Protein AF-A0AAV4JJU9-F1 (afdb_monomer_lite)

pLDDT: mean 70.47, std 13.26, range [28.83, 85.06]

Foldseek 3Di:
DVVLVVLLVVCLVCLVVPVPDPCVVVSVVVSLVVLCVVLVHDPPDDSVCSCVSVVHDDPVVSSVVSVVVVVVVVVVVVVVPPDDPDPDDDPDDDD

Radius of gyration: 16.75 Å; chains: 1; bounding box: 47×24×38 Å

Organism: NCBI:txid1093978

Structure (mmCIF, N/CA/C/O backbone):
data_AF-A0AAV4JJU9-F1
#
_entry.id   AF-A0AAV4JJU9-F1
#
loop_
_atom_site.group_PDB
_atom_site.id
_atom_site.type_symbol
_atom_site.label_atom_id
_atom_site.label_alt_id
_atom_site.label_comp_id
_atom_site.label_asym_id
_atom_site.label_entity_id
_atom_site.label_seq_id
_atom_site.pdbx_PDB_ins_code
_atom_site.Cartn_x
_atom_site.Cartn_y
_atom_site.Cartn_z
_atom_site.occupancy
_atom_site.B_iso_or_equiv
_atom_site.auth_seq_id
_atom_site.auth_comp_id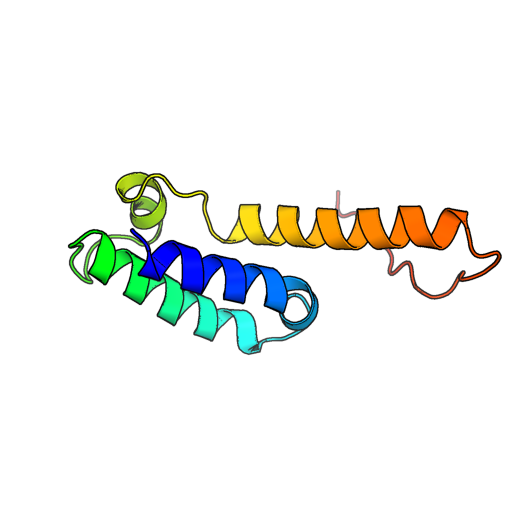
_atom_site.auth_asym_id
_atom_site.auth_atom_id
_atom_site.pdbx_PDB_model_num
ATOM 1 N N . MET A 1 1 ? -16.044 -2.280 -3.868 1.00 61.28 1 MET A N 1
ATOM 2 C CA . MET A 1 1 ? -14.696 -2.858 -4.089 1.00 61.28 1 MET A CA 1
ATOM 3 C C . MET A 1 1 ? -13.728 -1.909 -4.819 1.00 61.28 1 MET A C 1
ATOM 5 O O . MET A 1 1 ? -12.531 -2.010 -4.584 1.00 61.28 1 MET A O 1
ATOM 9 N N . SER A 1 2 ? -14.187 -0.956 -5.644 1.00 74.19 2 SER A N 1
ATOM 10 C CA . SER A 1 2 ? -13.307 -0.097 -6.469 1.00 74.19 2 SER A CA 1
ATOM 11 C C . SER A 1 2 ? -12.384 0.854 -5.687 1.00 74.19 2 SER A C 1
ATOM 13 O O . SER A 1 2 ? -11.222 1.012 -6.048 1.00 74.19 2 SER A O 1
ATOM 15 N N . THR A 1 3 ? -12.854 1.441 -4.579 1.00 79.56 3 THR A N 1
ATOM 16 C CA . THR A 1 3 ? -12.049 2.339 -3.725 1.00 79.56 3 THR A CA 1
ATOM 17 C C . THR A 1 3 ? -10.804 1.650 -3.177 1.00 79.56 3 THR A C 1
ATOM 19 O O . THR A 1 3 ? -9.714 2.215 -3.174 1.00 79.56 3 THR A O 1
ATOM 22 N N . LEU A 1 4 ? -10.960 0.400 -2.742 1.00 80.50 4 LEU A N 1
ATOM 23 C CA . LEU A 1 4 ? -9.886 -0.371 -2.139 1.00 80.50 4 LEU A CA 1
ATOM 24 C C . LEU A 1 4 ? -8.821 -0.739 -3.173 1.00 80.50 4 LEU A C 1
ATOM 26 O O . LEU A 1 4 ? -7.635 -0.568 -2.908 1.00 80.50 4 LEU A O 1
ATOM 30 N N . ALA A 1 5 ? -9.245 -1.150 -4.372 1.00 82.12 5 ALA A N 1
ATOM 31 C CA . ALA A 1 5 ? -8.343 -1.406 -5.490 1.00 82.12 5 ALA A CA 1
ATOM 32 C C . ALA A 1 5 ? -7.502 -0.165 -5.839 1.00 82.12 5 ALA A C 1
ATOM 34 O O . ALA A 1 5 ? -6.286 -0.271 -5.981 1.00 82.12 5 ALA A O 1
ATOM 35 N N . LEU A 1 6 ? -8.113 1.023 -5.899 1.00 83.75 6 LEU A N 1
ATOM 36 C CA . LEU A 1 6 ? -7.391 2.270 -6.171 1.00 83.75 6 LEU A CA 1
ATOM 37 C C . LEU A 1 6 ? -6.372 2.610 -5.074 1.00 83.75 6 LEU A C 1
ATOM 39 O O . LEU A 1 6 ? -5.213 2.882 -5.385 1.00 83.75 6 LEU A O 1
ATOM 43 N N . CYS A 1 7 ? -6.777 2.561 -3.797 1.00 81.88 7 CYS A N 1
ATOM 44 C CA . CYS A 1 7 ? -5.872 2.810 -2.670 1.00 81.88 7 CYS A CA 1
ATOM 45 C C . CYS A 1 7 ? -4.667 1.868 -2.698 1.00 81.88 7 CYS A C 1
ATOM 47 O O . CYS A 1 7 ? -3.551 2.267 -2.372 1.00 81.88 7 CYS A O 1
ATOM 49 N N . TYR A 1 8 ? -4.899 0.624 -3.102 1.00 78.81 8 TYR A N 1
ATOM 50 C CA . TYR A 1 8 ? -3.866 -0.385 -3.177 1.00 78.81 8 TYR A CA 1
ATOM 51 C C . TYR A 1 8 ? -2.917 -0.219 -4.352 1.00 78.81 8 TYR A C 1
ATOM 53 O O . TYR A 1 8 ? -1.714 -0.285 -4.137 1.00 78.81 8 TYR A O 1
ATOM 61 N N . ASN A 1 9 ? -3.425 0.060 -5.551 1.00 81.44 9 ASN A N 1
ATOM 62 C CA . ASN A 1 9 ? -2.574 0.360 -6.702 1.00 81.44 9 ASN A CA 1
ATOM 63 C C . ASN A 1 9 ? -1.690 1.587 -6.427 1.00 81.44 9 ASN A C 1
ATOM 65 O O . ASN A 1 9 ? -0.493 1.575 -6.707 1.00 81.44 9 ASN A O 1
ATOM 69 N N . ALA A 1 10 ? -2.258 2.627 -5.807 1.00 82.81 10 ALA A N 1
ATOM 70 C CA . ALA A 1 10 ? -1.502 3.804 -5.393 1.00 82.81 10 ALA A CA 1
ATOM 71 C C . ALA A 1 10 ? -0.440 3.464 -4.333 1.00 82.81 10 ALA A C 1
ATOM 73 O O . ALA A 1 10 ? 0.691 3.940 -4.408 1.00 82.81 10 ALA A O 1
ATOM 74 N N . ALA A 1 11 ? -0.777 2.615 -3.358 1.00 79.38 11 ALA A N 1
ATOM 75 C CA . ALA A 1 11 ? 0.173 2.182 -2.339 1.00 79.38 11 ALA A CA 1
ATOM 76 C C . ALA A 1 11 ? 1.309 1.319 -2.915 1.00 79.38 11 ALA A C 1
ATOM 78 O O . ALA A 1 11 ? 2.460 1.481 -2.514 1.00 79.38 11 ALA A O 1
ATOM 79 N N . GLU A 1 12 ? 1.009 0.435 -3.868 1.00 77.62 12 GLU A N 1
ATOM 80 C CA . GLU A 1 12 ? 1.998 -0.401 -4.556 1.00 77.62 12 GLU A CA 1
ATOM 81 C C . GLU A 1 12 ? 2.960 0.440 -5.394 1.00 77.62 12 GLU A C 1
ATOM 83 O O . GLU A 1 12 ? 4.174 0.270 -5.282 1.00 77.62 12 GLU A O 1
ATOM 88 N N . TYR A 1 13 ? 2.448 1.427 -6.133 1.00 79.75 13 TYR A N 1
ATOM 89 C CA . TYR A 1 13 ? 3.283 2.368 -6.881 1.00 79.75 13 TYR A CA 1
ATOM 90 C C . TYR A 1 13 ? 4.257 3.140 -5.975 1.00 79.75 13 TYR A C 1
ATOM 92 O O . TYR A 1 13 ? 5.417 3.351 -6.325 1.00 79.75 13 TYR A O 1
ATOM 100 N N . CYS A 1 14 ? 3.814 3.514 -4.775 1.00 74.50 14 CYS A N 1
ATOM 101 C CA . CYS A 1 14 ? 4.629 4.246 -3.810 1.00 74.50 14 CYS A CA 1
ATOM 102 C C . CYS A 1 14 ? 5.493 3.344 -2.906 1.00 74.50 14 CYS A C 1
ATOM 104 O O . CYS A 1 14 ? 6.273 3.837 -2.090 1.00 74.50 14 CYS A O 1
ATOM 106 N N . THR A 1 15 ? 5.400 2.019 -3.031 1.00 73.00 15 THR A N 1
ATOM 107 C CA . THR A 1 15 ? 6.155 1.083 -2.185 1.00 73.00 15 THR A CA 1
ATOM 108 C C . THR A 1 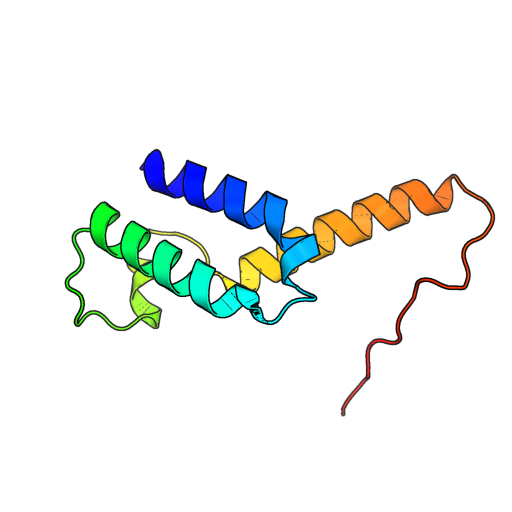15 ? 7.682 1.265 -2.250 1.00 73.00 15 THR A C 1
ATOM 110 O O . THR A 1 15 ? 8.279 1.305 -1.175 1.00 73.00 15 THR A O 1
ATOM 113 N N . PRO A 1 16 ? 8.351 1.449 -3.412 1.00 66.62 16 PRO A N 1
ATOM 114 C CA . PRO A 1 16 ? 9.815 1.589 -3.456 1.00 66.62 16 PRO A CA 1
ATOM 115 C C . PRO A 1 16 ? 10.345 2.884 -2.818 1.00 66.62 16 PRO A C 1
ATOM 117 O O . PRO A 1 16 ? 11.467 2.906 -2.313 1.00 66.62 16 PRO A O 1
ATOM 120 N N . VAL A 1 17 ? 9.554 3.962 -2.810 1.00 68.75 17 VAL A N 1
ATOM 121 C CA . VAL A 1 17 ? 9.926 5.220 -2.136 1.00 68.75 17 VAL A CA 1
ATOM 122 C C . VAL A 1 17 ? 9.684 5.135 -0.626 1.00 68.75 17 VAL A C 1
ATOM 124 O O . VAL A 1 17 ? 10.413 5.733 0.166 1.00 68.75 17 VAL A O 1
ATOM 127 N N . TRP A 1 18 ? 8.694 4.351 -0.201 1.00 69.88 18 TRP A N 1
ATOM 128 C CA . TRP A 1 18 ? 8.315 4.239 1.204 1.00 69.88 18 TRP A CA 1
ATOM 129 C C . TRP A 1 18 ? 9.039 3.136 1.968 1.00 69.88 18 TRP A C 1
ATOM 131 O O . TRP A 1 18 ? 9.268 3.310 3.159 1.00 69.88 18 TRP A O 1
ATOM 141 N N . THR A 1 19 ? 9.483 2.052 1.329 1.00 63.12 19 THR A N 1
ATOM 142 C CA . THR A 1 19 ? 10.307 1.021 1.995 1.00 63.12 19 THR A CA 1
ATOM 143 C C . THR A 1 19 ? 11.599 1.579 2.590 1.00 63.12 19 THR A C 1
ATOM 145 O O . THR A 1 19 ? 12.184 0.956 3.471 1.00 63.12 19 THR A O 1
ATOM 148 N N . ARG A 1 20 ? 12.033 2.773 2.168 1.00 64.31 20 ARG A N 1
ATOM 149 C CA . ARG A 1 20 ? 13.202 3.473 2.719 1.00 64.31 20 ARG A CA 1
ATOM 150 C C . ARG A 1 20 ? 12.861 4.644 3.646 1.00 64.31 20 ARG A C 1
ATOM 152 O O . ARG A 1 20 ? 13.775 5.337 4.079 1.00 64.31 20 ARG A O 1
ATOM 159 N N . SER A 1 21 ? 11.582 4.872 3.955 1.00 63.69 21 SER A N 1
ATOM 160 C CA . SER A 1 21 ? 11.116 6.034 4.720 1.00 63.69 21 SER A CA 1
ATOM 161 C C . SER A 1 21 ? 10.228 5.653 5.913 1.00 63.69 21 SER A C 1
ATOM 163 O O . SER A 1 21 ? 9.427 4.720 5.868 1.00 63.69 21 SER A O 1
ATOM 165 N N . LEU A 1 22 ? 10.332 6.434 6.992 1.00 62.94 22 LEU A N 1
ATOM 166 C CA . LEU A 1 22 ? 9.561 6.286 8.236 1.00 62.94 22 LEU A CA 1
ATOM 167 C C . LEU A 1 22 ? 8.048 6.533 8.051 1.00 62.94 22 LEU A C 1
ATOM 169 O O . LEU A 1 22 ? 7.247 6.182 8.921 1.00 62.94 22 LEU A O 1
ATOM 173 N N . SER A 1 23 ? 7.637 7.114 6.919 1.00 65.06 23 SER A N 1
ATOM 174 C CA . SER A 1 23 ? 6.251 7.521 6.642 1.00 65.06 23 SER A CA 1
ATOM 175 C C . SER A 1 23 ? 5.281 6.367 6.327 1.00 65.06 23 SER A C 1
ATOM 177 O O . SER A 1 23 ? 4.075 6.600 6.231 1.00 65.06 23 SER A O 1
ATOM 179 N N . THR A 1 24 ? 5.754 5.120 6.215 1.00 69.12 24 THR A N 1
ATOM 180 C CA . THR A 1 24 ? 4.926 3.927 5.912 1.00 69.12 24 THR A CA 1
ATOM 181 C C . THR A 1 24 ? 3.797 3.691 6.914 1.00 69.12 24 THR A C 1
ATOM 183 O O . THR A 1 24 ? 2.711 3.247 6.535 1.00 69.12 24 THR A O 1
ATOM 186 N N . LYS A 1 25 ? 4.017 4.052 8.185 1.00 73.06 25 LYS A N 1
ATOM 187 C CA . LYS A 1 25 ? 3.046 3.849 9.270 1.00 73.06 25 LYS A CA 1
ATOM 188 C C . LYS A 1 25 ? 1.737 4.606 9.040 1.00 73.06 25 LYS A C 1
ATOM 190 O O . LYS A 1 25 ? 0.671 4.061 9.311 1.00 73.06 25 LYS A O 1
ATOM 195 N N . LEU A 1 26 ? 1.795 5.839 8.532 1.00 78.00 26 LEU A N 1
ATOM 196 C CA . LEU A 1 26 ? 0.604 6.678 8.335 1.00 78.00 26 LEU A CA 1
ATOM 197 C C . LEU A 1 26 ? -0.262 6.185 7.173 1.00 78.00 26 LEU A C 1
ATOM 199 O O . LEU A 1 26 ? -1.490 6.184 7.268 1.00 78.00 26 LEU A O 1
ATOM 203 N N . VAL A 1 27 ? 0.370 5.692 6.108 1.00 78.88 27 VAL A N 1
ATOM 204 C CA . VAL A 1 27 ? -0.334 5.098 4.966 1.00 78.88 27 VAL A CA 1
ATOM 205 C C . VAL A 1 27 ? -1.100 3.849 5.399 1.00 78.88 27 VAL A C 1
ATOM 207 O O . VAL A 1 27 ? -2.273 3.697 5.063 1.00 78.88 27 VAL A O 1
ATOM 210 N N . ASP A 1 28 ? -0.486 2.994 6.222 1.00 78.44 28 ASP A N 1
ATOM 211 C CA . ASP A 1 28 ? -1.152 1.798 6.750 1.00 78.44 28 ASP A CA 1
ATOM 212 C C . ASP A 1 28 ? -2.361 2.128 7.625 1.00 78.44 28 ASP A C 1
ATOM 214 O O . ASP A 1 28 ? -3.321 1.362 7.687 1.00 78.44 28 ASP A O 1
ATOM 218 N N . VAL A 1 29 ? -2.344 3.255 8.341 1.00 82.31 29 VAL A N 1
ATOM 219 C CA . VAL A 1 29 ? -3.507 3.709 9.121 1.00 82.31 29 VAL A CA 1
ATOM 220 C C . VAL A 1 29 ? -4.673 4.032 8.188 1.00 82.31 29 VAL A C 1
ATOM 222 O O . VAL A 1 29 ? -5.778 3.536 8.408 1.00 82.31 29 VAL A O 1
ATOM 225 N N . LYS A 1 30 ? -4.420 4.796 7.121 1.00 83.94 30 LYS A N 1
ATOM 226 C CA . LYS A 1 30 ? -5.446 5.170 6.138 1.00 83.94 30 LYS A CA 1
ATOM 227 C C . LYS A 1 30 ? -5.960 3.983 5.334 1.00 83.94 30 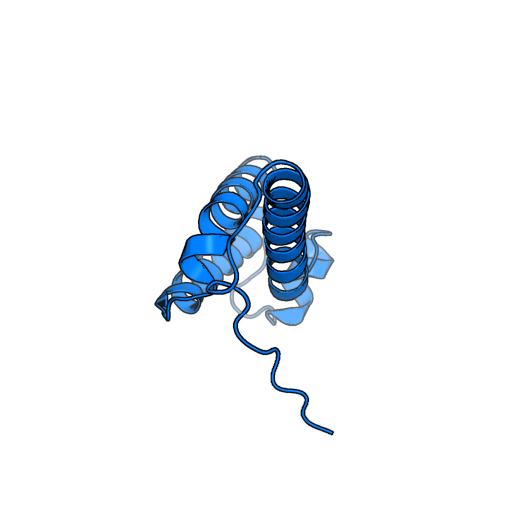LYS A C 1
ATOM 229 O O . LYS A 1 30 ? -7.156 3.892 5.076 1.00 83.94 30 LYS A O 1
ATOM 234 N N . LEU A 1 31 ? -5.086 3.038 5.012 1.00 81.81 31 LEU A N 1
ATOM 235 C CA . LEU A 1 31 ? -5.472 1.813 4.325 1.00 81.81 31 LEU A CA 1
ATOM 236 C C . LEU A 1 31 ? -6.332 0.898 5.211 1.00 81.81 31 LEU A C 1
ATOM 238 O O . LEU A 1 31 ? -7.323 0.338 4.757 1.00 81.81 31 LEU A O 1
ATOM 242 N N . ARG A 1 32 ? -6.011 0.788 6.505 1.00 83.31 32 ARG A N 1
ATOM 243 C CA . ARG A 1 32 ? -6.859 0.062 7.466 1.00 83.31 32 ARG A CA 1
ATOM 244 C C . ARG A 1 32 ? -8.224 0.723 7.635 1.00 83.31 32 ARG A C 1
ATOM 246 O O . ARG A 1 32 ? -9.218 0.028 7.812 1.00 83.31 32 ARG A O 1
ATOM 253 N N . GLU A 1 33 ? -8.282 2.049 7.588 1.00 84.19 33 GLU A N 1
ATOM 254 C CA . GLU A 1 33 ? -9.534 2.805 7.628 1.00 84.19 33 GLU A CA 1
ATOM 255 C C . GLU A 1 33 ? -10.385 2.558 6.373 1.00 84.19 33 GLU A C 1
ATOM 257 O O . GLU A 1 33 ? -11.565 2.243 6.502 1.00 84.19 33 GLU A O 1
ATOM 262 N N . SER A 1 34 ? -9.795 2.572 5.174 1.00 84.31 34 SER A N 1
ATOM 263 C CA . SER A 1 34 ? -10.530 2.277 3.935 1.00 84.31 34 SER A CA 1
ATOM 264 C C . SER A 1 34 ? -11.016 0.825 3.857 1.00 84.31 34 SER A C 1
ATOM 266 O O . SER A 1 34 ? -12.130 0.572 3.388 1.00 84.31 34 SER A O 1
ATOM 268 N N . MET A 1 35 ? -10.227 -0.122 4.373 1.00 83.69 35 MET A N 1
ATOM 269 C CA . MET A 1 35 ? -10.625 -1.518 4.570 1.00 83.69 35 MET A CA 1
ATOM 270 C C . MET A 1 35 ? -11.846 -1.630 5.492 1.00 83.69 35 MET A C 1
ATOM 272 O O . MET A 1 35 ? -12.811 -2.307 5.142 1.00 83.69 35 MET A O 1
ATOM 276 N N . ARG A 1 36 ? -11.856 -0.914 6.625 1.00 84.38 36 ARG A N 1
ATOM 277 C CA . ARG A 1 36 ? -13.006 -0.885 7.546 1.00 84.38 36 ARG A CA 1
ATOM 278 C C . ARG A 1 36 ? -14.255 -0.316 6.885 1.00 84.38 36 ARG A C 1
ATOM 280 O O . ARG A 1 36 ? -15.307 -0.937 6.978 1.00 84.38 36 ARG A O 1
ATOM 287 N N . THR A 1 37 ? -14.131 0.808 6.182 1.00 85.06 37 THR A N 1
ATOM 288 C CA . THR A 1 37 ? -15.257 1.441 5.481 1.00 85.06 37 THR A CA 1
ATOM 289 C C . THR A 1 37 ? -15.826 0.534 4.393 1.00 85.06 37 THR A C 1
ATOM 291 O O . THR A 1 37 ? -17.038 0.409 4.268 1.00 85.06 37 THR A O 1
ATOM 294 N N . THR A 1 38 ? -14.965 -0.136 3.622 1.00 82.81 38 THR A N 1
ATOM 295 C CA . THR A 1 38 ? -15.405 -1.014 2.525 1.00 82.81 38 THR A CA 1
ATOM 296 C C . THR A 1 38 ? -15.996 -2.328 3.042 1.00 82.81 38 THR A C 1
ATOM 298 O O . THR A 1 38 ? -16.955 -2.827 2.464 1.00 82.81 38 THR A O 1
ATOM 301 N N . GLY A 1 39 ? -15.435 -2.887 4.118 1.00 77.44 39 GLY A N 1
ATOM 302 C CA . GLY A 1 39 ? -15.886 -4.139 4.733 1.00 77.44 39 GLY A CA 1
ATOM 303 C C . GLY A 1 39 ? -16.955 -3.976 5.817 1.00 77.44 39 GLY A C 1
ATOM 304 O O . GLY A 1 39 ? -17.274 -4.954 6.484 1.00 77.44 39 GLY A O 1
ATOM 305 N N . GLY A 1 40 ? -17.460 -2.761 6.064 1.00 81.00 40 GLY A N 1
ATOM 306 C CA . GLY A 1 40 ? -18.451 -2.493 7.116 1.00 81.00 40 GLY A CA 1
ATOM 307 C C . GLY A 1 40 ? -17.977 -2.814 8.543 1.00 81.00 40 GLY A C 1
ATOM 308 O O . GLY A 1 40 ? -18.794 -3.054 9.427 1.00 81.00 40 GLY A O 1
ATOM 309 N N . CYS A 1 41 ? -16.665 -2.860 8.787 1.00 80.50 41 CYS A N 1
ATOM 310 C CA . CYS A 1 41 ? -16.101 -3.299 10.064 1.00 80.50 41 CYS A CA 1
ATOM 311 C C . CYS A 1 41 ? -15.984 -2.142 11.067 1.00 80.50 41 CYS A C 1
ATOM 313 O O . CYS A 1 41 ? -15.442 -1.079 10.756 1.00 80.50 41 CYS A O 1
ATOM 315 N N . LEU A 1 42 ? -16.400 -2.375 12.315 1.00 75.81 42 LEU A N 1
ATOM 316 C CA . LEU A 1 42 ? -16.244 -1.418 13.416 1.00 75.81 42 LEU A CA 1
ATOM 317 C C . LEU A 1 42 ? -14.767 -1.186 13.757 1.00 75.81 42 LEU A C 1
ATOM 319 O O . LEU A 1 42 ? -13.915 -2.041 13.531 1.00 75.81 42 LEU A O 1
ATOM 323 N N . LYS A 1 43 ? -14.439 -0.039 14.366 1.00 71.94 43 LYS A N 1
ATOM 324 C CA . LYS A 1 43 ? -13.054 0.316 14.746 1.00 71.94 43 LYS A CA 1
ATOM 325 C C . LYS A 1 43 ? -12.437 -0.646 15.776 1.00 71.94 43 LYS A C 1
ATOM 327 O O . LYS A 1 43 ? -11.218 -0.779 15.821 1.00 71.94 43 LYS A O 1
ATOM 332 N N . SER A 1 44 ? -13.279 -1.363 16.524 1.00 75.06 44 SER A N 1
ATOM 333 C CA . SER A 1 44 ? -12.893 -2.392 17.498 1.00 75.06 44 SER A CA 1
ATOM 334 C C . SER A 1 44 ? -12.355 -3.682 16.858 1.00 75.06 44 SER A C 1
ATOM 336 O O . SER A 1 44 ? -11.631 -4.421 17.519 1.00 75.06 44 SER A O 1
ATOM 338 N N . THR A 1 45 ? -12.622 -3.944 15.570 1.00 76.06 45 THR A N 1
ATOM 339 C CA . THR A 1 45 ? -12.140 -5.171 14.915 1.00 76.06 45 THR A CA 1
ATOM 340 C C . THR A 1 45 ? -10.603 -5.215 14.905 1.00 76.06 45 THR A C 1
ATOM 342 O O . THR A 1 45 ? -9.979 -4.231 14.473 1.00 76.06 45 THR A O 1
ATOM 345 N N . PRO A 1 46 ? -9.976 -6.321 15.346 1.00 77.50 46 PRO A N 1
ATOM 346 C CA . PRO A 1 46 ? -8.526 -6.463 15.352 1.00 77.50 46 PRO A CA 1
ATOM 347 C C . PRO A 1 46 ? -7.952 -6.394 13.932 1.00 77.50 46 PRO A C 1
ATOM 349 O O . PRO A 1 46 ? -8.508 -6.935 12.978 1.00 77.50 46 PRO A O 1
ATOM 352 N N . ILE A 1 47 ? -6.803 -5.726 13.794 1.00 76.25 47 ILE A N 1
ATOM 353 C CA . ILE A 1 47 ? -6.142 -5.447 12.502 1.00 76.25 47 ILE A CA 1
ATOM 354 C C . ILE A 1 47 ? -5.834 -6.728 11.718 1.00 76.25 47 ILE A C 1
ATOM 356 O O . ILE A 1 47 ? -5.862 -6.722 10.494 1.00 76.25 47 ILE A O 1
ATOM 360 N N . GLN A 1 48 ? -5.572 -7.820 12.430 1.00 77.19 48 GLN A N 1
ATOM 361 C CA . GLN A 1 48 ? -5.248 -9.129 11.870 1.00 77.19 48 GLN A CA 1
ATOM 362 C C . GLN A 1 48 ? -6.416 -9.736 11.068 1.00 77.19 48 GLN A C 1
ATOM 364 O O . GLN A 1 48 ? -6.183 -10.515 10.155 1.00 77.19 48 GLN A O 1
ATOM 369 N N . TRP A 1 49 ? -7.665 -9.368 11.380 1.00 77.38 49 TRP A N 1
ATOM 370 C CA . TRP A 1 49 ? -8.864 -9.981 10.789 1.00 77.38 49 TRP A CA 1
ATOM 371 C C . TRP A 1 49 ? -9.388 -9.204 9.575 1.00 77.38 49 TRP A C 1
ATOM 373 O O . TRP A 1 49 ? -10.116 -9.746 8.748 1.00 77.38 49 TRP A O 1
ATOM 383 N N . LEU A 1 50 ? -8.990 -7.937 9.439 1.00 79.69 50 LEU A N 1
ATOM 384 C CA . LEU A 1 50 ? -9.376 -7.062 8.328 1.00 79.69 50 LEU A CA 1
ATOM 385 C C . LEU A 1 50 ? -9.008 -7.613 6.939 1.00 79.69 50 LEU A C 1
ATOM 387 O O . LEU A 1 50 ? -9.877 -7.610 6.071 1.00 79.69 50 LEU A O 1
ATOM 391 N N . PRO A 1 51 ? -7.777 -8.103 6.697 1.00 74.56 51 PRO A N 1
ATOM 392 C CA . PRO A 1 51 ? -7.405 -8.681 5.406 1.00 74.56 51 PRO A CA 1
ATOM 393 C C . PRO A 1 51 ? -8.256 -9.912 5.062 1.00 74.56 51 PRO A C 1
ATOM 395 O O . PRO A 1 51 ? -8.717 -10.042 3.931 1.00 74.56 51 PRO A O 1
ATOM 398 N N . THR A 1 52 ? -8.542 -10.757 6.057 1.00 75.81 52 T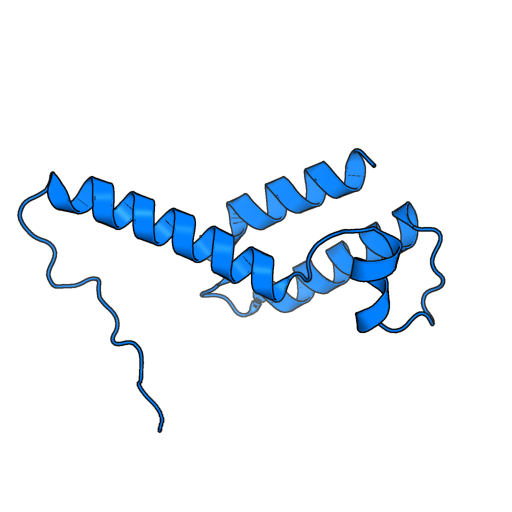HR A N 1
ATOM 399 C CA . THR A 1 52 ? -9.343 -11.980 5.905 1.00 75.81 52 THR A CA 1
ATOM 400 C C . THR A 1 52 ? -10.787 -11.680 5.515 1.00 75.81 52 THR A C 1
ATOM 402 O O . THR A 1 52 ? -11.305 -12.286 4.584 1.00 75.81 52 THR A O 1
ATOM 405 N N . ILE A 1 53 ? -11.428 -10.708 6.174 1.00 77.62 53 ILE A N 1
ATOM 406 C CA . ILE A 1 53 ? -12.832 -10.343 5.908 1.00 77.62 53 ILE A CA 1
ATOM 407 C C . ILE A 1 53 ? -13.009 -9.790 4.488 1.00 77.62 53 ILE A C 1
ATOM 409 O O . ILE A 1 53 ? -14.037 -10.003 3.854 1.00 77.62 53 ILE A O 1
ATOM 413 N N . ILE A 1 54 ? -12.000 -9.084 3.979 1.00 77.56 54 ILE A N 1
ATOM 414 C CA . ILE A 1 54 ? -12.060 -8.410 2.677 1.00 77.56 54 ILE A CA 1
ATOM 415 C C . ILE A 1 54 ? -11.364 -9.255 1.595 1.00 77.56 54 ILE A C 1
ATOM 417 O O . ILE A 1 54 ? -11.218 -8.809 0.461 1.00 77.56 54 ILE A O 1
ATOM 421 N N . SER A 1 55 ? -10.955 -10.487 1.933 1.00 78.94 55 SER A N 1
ATOM 422 C CA . SER A 1 55 ? -10.266 -11.434 1.051 1.00 78.94 55 SER A CA 1
ATOM 423 C C . SER A 1 55 ? -9.048 -10.828 0.333 1.00 78.94 55 SER A C 1
ATOM 425 O O . SER A 1 55 ? -8.826 -11.061 -0.856 1.00 78.94 55 SER A O 1
ATOM 427 N N . ILE A 1 56 ? -8.258 -10.015 1.037 1.00 76.81 56 ILE A N 1
ATOM 428 C CA . ILE A 1 56 ? -7.084 -9.324 0.488 1.00 76.81 56 ILE A CA 1
ATOM 429 C C . ILE A 1 56 ? -5.848 -9.680 1.306 1.00 76.81 56 ILE A C 1
ATOM 431 O O . ILE A 1 56 ? -5.908 -9.762 2.529 1.00 76.81 56 ILE A O 1
ATOM 435 N N . ALA A 1 57 ? -4.711 -9.866 0.632 1.00 72.69 57 ALA A N 1
ATOM 436 C CA . ALA A 1 57 ? -3.460 -10.218 1.290 1.00 72.69 57 ALA A CA 1
ATOM 437 C C . ALA A 1 57 ? -2.991 -9.123 2.279 1.00 72.69 57 ALA A C 1
ATOM 439 O O . ALA A 1 57 ? -3.151 -7.925 2.001 1.00 72.69 57 ALA A O 1
ATOM 440 N N . PRO A 1 58 ? -2.381 -9.509 3.417 1.00 71.69 58 PRO A N 1
ATOM 441 C CA . PRO A 1 58 ? -1.799 -8.582 4.383 1.00 71.69 58 PRO A CA 1
ATOM 442 C C . PRO A 1 58 ? -0.820 -7.594 3.739 1.00 71.69 58 PRO A C 1
ATOM 444 O O . PRO A 1 58 ? -0.076 -7.935 2.820 1.00 71.69 58 PRO A O 1
ATOM 447 N N . SER A 1 59 ? -0.776 -6.365 4.256 1.00 69.00 59 SER A N 1
ATOM 448 C CA . SER A 1 59 ? 0.037 -5.290 3.675 1.00 69.00 59 SER A CA 1
ATOM 449 C C . SER A 1 59 ? 1.544 -5.571 3.671 1.00 69.00 59 SER A C 1
ATOM 451 O O . SER A 1 59 ? 2.233 -5.045 2.802 1.00 69.00 59 SER A O 1
ATOM 453 N N . HIS A 1 60 ? 2.060 -6.394 4.594 1.00 69.88 60 HIS A N 1
ATOM 454 C CA . HIS A 1 60 ? 3.485 -6.750 4.637 1.00 69.88 60 HIS A CA 1
ATOM 455 C C . HIS A 1 60 ? 3.900 -7.596 3.421 1.00 69.88 60 HIS A C 1
ATOM 457 O O . HIS A 1 60 ? 4.774 -7.173 2.671 1.00 69.88 60 HIS A O 1
ATOM 463 N N . ILE A 1 61 ? 3.175 -8.686 3.143 1.00 73.38 61 ILE A N 1
ATOM 464 C CA . ILE A 1 61 ? 3.433 -9.590 2.006 1.00 73.38 61 ILE A CA 1
ATOM 465 C C . ILE A 1 61 ? 3.385 -8.823 0.685 1.00 73.38 61 ILE A C 1
ATOM 467 O O . ILE A 1 61 ? 4.213 -8.997 -0.202 1.00 73.38 61 ILE A O 1
ATOM 471 N N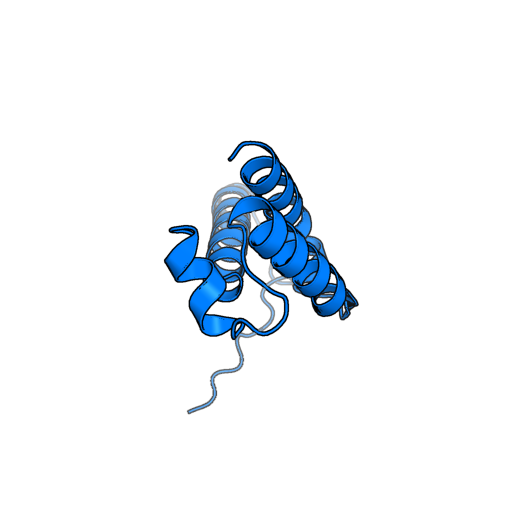 . ARG A 1 62 ? 2.418 -7.914 0.555 1.00 71.69 62 ARG A N 1
ATOM 472 C CA . ARG A 1 62 ? 2.244 -7.125 -0.669 1.00 71.69 62 ARG A CA 1
ATOM 473 C C . ARG A 1 62 ? 3.374 -6.136 -0.917 1.00 71.69 62 ARG A C 1
ATOM 475 O O . ARG A 1 62 ? 3.704 -5.860 -2.066 1.00 71.69 62 ARG A O 1
ATOM 482 N N . ARG A 1 63 ? 3.963 -5.593 0.150 1.00 69.56 63 ARG A N 1
ATOM 483 C CA . ARG A 1 63 ? 5.122 -4.703 0.036 1.00 69.56 63 ARG A CA 1
ATOM 484 C C . ARG A 1 63 ? 6.367 -5.465 -0.383 1.00 69.56 63 ARG A C 1
ATOM 486 O O . ARG A 1 63 ? 7.134 -4.945 -1.188 1.00 69.56 63 ARG A O 1
ATOM 493 N N . GLU A 1 64 ? 6.551 -6.674 0.134 1.00 73.75 64 GLU A N 1
ATOM 494 C CA . GLU A 1 64 ? 7.641 -7.564 -0.268 1.00 73.75 64 GLU A CA 1
ATOM 495 C C . GLU A 1 64 ? 7.509 -7.940 -1.745 1.00 73.75 64 GLU A C 1
ATOM 497 O O . GLU A 1 64 ? 8.441 -7.708 -2.510 1.00 73.75 64 GLU A O 1
ATOM 502 N N . ASP A 1 65 ? 6.323 -8.366 -2.188 1.00 76.25 65 ASP A N 1
ATOM 503 C CA . ASP A 1 65 ? 6.058 -8.703 -3.593 1.00 76.25 65 ASP A CA 1
ATOM 504 C C . ASP A 1 65 ? 6.283 -7.514 -4.548 1.00 76.25 65 ASP A C 1
ATOM 506 O O . ASP A 1 65 ? 6.949 -7.641 -5.579 1.00 76.25 65 ASP A O 1
ATOM 510 N N . ALA A 1 66 ? 5.800 -6.319 -4.193 1.00 73.69 66 ALA A N 1
ATOM 511 C CA . ALA A 1 66 ? 6.054 -5.108 -4.975 1.00 73.69 66 ALA A CA 1
ATOM 512 C C . ALA A 1 66 ? 7.550 -4.749 -5.019 1.00 73.69 66 ALA A C 1
ATOM 514 O O . ALA A 1 66 ? 8.062 -4.330 -6.058 1.00 73.69 66 ALA A O 1
ATOM 515 N N . THR A 1 67 ? 8.269 -4.948 -3.913 1.00 70.44 67 THR A N 1
ATOM 516 C CA . THR A 1 67 ? 9.717 -4.718 -3.851 1.00 70.44 67 THR A CA 1
ATOM 517 C C . THR A 1 67 ? 10.467 -5.730 -4.714 1.00 70.44 67 THR A C 1
ATOM 519 O O . THR A 1 67 ? 11.333 -5.334 -5.489 1.00 70.44 67 THR A O 1
ATOM 522 N N . HIS A 1 68 ? 10.088 -7.008 -4.667 1.00 78.06 68 HIS A N 1
ATOM 523 C CA . HIS A 1 68 ? 10.654 -8.060 -5.512 1.00 78.06 68 HIS A CA 1
ATOM 524 C C . HIS A 1 68 ? 10.414 -7.788 -6.999 1.00 78.06 68 HIS A C 1
ATOM 526 O O . HIS A 1 68 ? 11.330 -7.944 -7.798 1.00 78.06 68 HIS A O 1
ATOM 532 N N . LYS A 1 69 ? 9.227 -7.300 -7.383 1.00 78.94 69 LYS A N 1
ATOM 533 C CA . LYS A 1 69 ? 8.935 -6.883 -8.766 1.00 78.94 69 LYS A CA 1
ATOM 534 C C . LYS A 1 69 ? 9.836 -5.743 -9.237 1.00 78.94 69 LYS A C 1
ATOM 536 O O . LYS A 1 69 ? 10.296 -5.760 -10.377 1.00 78.94 69 LYS A O 1
ATOM 541 N N . VAL A 1 70 ? 10.091 -4.755 -8.377 1.00 74.56 70 VAL A N 1
ATOM 542 C CA . VAL A 1 70 ? 11.004 -3.645 -8.690 1.00 74.56 70 VAL A CA 1
ATOM 543 C C . VAL A 1 70 ? 12.443 -4.141 -8.801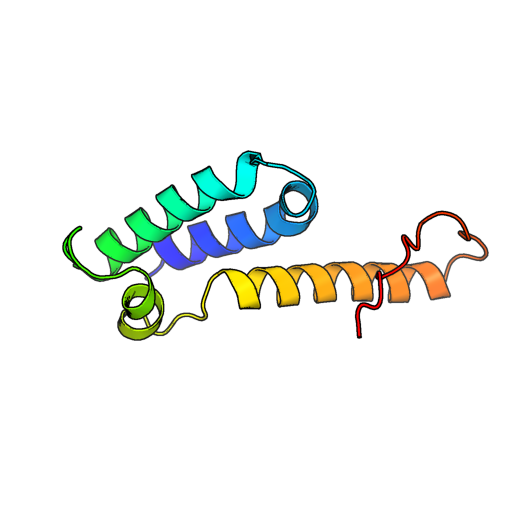 1.00 74.56 70 VAL A C 1
ATOM 545 O O . VAL A 1 70 ? 13.119 -3.779 -9.757 1.00 74.56 70 VAL A O 1
ATOM 548 N N . ILE A 1 71 ? 12.896 -4.988 -7.873 1.00 75.31 71 ILE A N 1
ATOM 549 C CA . ILE A 1 71 ? 14.240 -5.582 -7.903 1.00 75.31 71 ILE A CA 1
ATOM 550 C C . ILE A 1 71 ? 14.426 -6.403 -9.177 1.00 75.31 71 ILE A C 1
ATOM 552 O O . ILE A 1 71 ? 15.371 -6.143 -9.909 1.00 75.31 71 ILE A O 1
ATOM 556 N N . LYS A 1 72 ? 13.482 -7.287 -9.508 1.00 80.31 72 LYS A N 1
ATOM 557 C CA . LYS A 1 72 ? 13.525 -8.095 -10.729 1.00 80.31 72 LYS A CA 1
ATOM 558 C C . LYS A 1 72 ? 13.590 -7.231 -11.988 1.00 80.31 72 LYS A C 1
ATOM 560 O O . LYS A 1 72 ? 14.415 -7.467 -12.856 1.00 80.31 72 LYS A O 1
ATOM 565 N N . ARG A 1 73 ? 12.776 -6.170 -12.064 1.00 77.75 73 ARG A N 1
ATOM 566 C CA . ARG A 1 73 ? 12.844 -5.211 -13.178 1.00 77.75 73 ARG A CA 1
ATOM 567 C C . ARG A 1 73 ? 14.215 -4.530 -13.265 1.00 77.75 73 ARG A C 1
ATOM 569 O O . ARG A 1 73 ? 14.680 -4.252 -14.364 1.00 77.75 73 ARG A O 1
ATOM 576 N N . ILE A 1 74 ? 14.837 -4.215 -12.129 1.00 72.50 74 ILE A N 1
ATOM 577 C CA . ILE A 1 74 ? 16.183 -3.630 -12.089 1.00 72.50 74 ILE A CA 1
ATOM 578 C C . ILE A 1 74 ? 17.230 -4.658 -12.535 1.00 72.50 74 ILE A C 1
ATOM 580 O O . ILE A 1 74 ? 18.144 -4.278 -13.261 1.00 72.50 74 ILE A O 1
ATOM 584 N N . GLU A 1 75 ? 17.104 -5.923 -12.136 1.00 76.44 75 GLU A N 1
ATOM 585 C CA . GLU A 1 75 ? 17.978 -7.027 -12.559 1.00 76.44 75 GLU A CA 1
ATOM 586 C C . GLU A 1 75 ? 17.896 -7.238 -14.075 1.00 76.44 75 GLU A C 1
ATOM 588 O O . GLU A 1 75 ? 18.916 -7.101 -14.747 1.00 76.44 75 GLU A O 1
ATOM 593 N N . ASP A 1 76 ? 16.684 -7.387 -14.620 1.00 76.19 76 ASP A N 1
ATOM 594 C CA . ASP A 1 76 ? 16.437 -7.522 -16.064 1.00 76.19 76 ASP A CA 1
ATOM 595 C C . ASP A 1 76 ? 17.033 -6.339 -16.862 1.00 76.19 76 ASP A C 1
ATOM 597 O O . ASP A 1 76 ? 17.520 -6.494 -17.981 1.00 76.19 76 ASP A O 1
ATOM 601 N N . MET A 1 77 ? 17.008 -5.129 -16.287 1.00 67.00 77 MET A N 1
ATOM 602 C CA . MET A 1 77 ? 17.571 -3.926 -16.909 1.00 67.00 77 MET A CA 1
ATOM 603 C C . MET A 1 77 ? 19.094 -3.816 -16.729 1.00 67.00 77 MET A C 1
ATOM 605 O O . MET A 1 77 ? 19.766 -3.193 -17.548 1.00 67.00 77 MET A O 1
ATOM 609 N N . THR A 1 78 ? 19.650 -4.424 -15.679 1.00 63.94 78 THR A N 1
ATOM 610 C CA . THR A 1 78 ? 21.093 -4.453 -15.399 1.00 63.94 78 THR A CA 1
ATOM 611 C C . THR A 1 78 ? 21.808 -5.482 -16.270 1.00 63.94 78 THR A C 1
ATOM 613 O O . THR A 1 78 ? 22.929 -5.216 -16.690 1.00 63.94 78 THR A O 1
ATOM 616 N N . ASP A 1 79 ? 21.164 -6.594 -16.633 1.00 62.62 79 ASP A N 1
ATOM 617 C CA . ASP A 1 79 ? 21.727 -7.578 -17.574 1.00 62.62 79 ASP A CA 1
ATOM 618 C C . ASP A 1 79 ? 22.019 -6.974 -18.965 1.00 62.62 79 ASP A C 1
ATOM 620 O O . ASP A 1 79 ? 22.876 -7.462 -19.701 1.00 62.62 79 ASP A O 1
ATOM 624 N N . ASN A 1 80 ? 21.360 -5.861 -19.313 1.00 60.72 80 ASN A N 1
ATOM 625 C CA . ASN A 1 80 ? 21.613 -5.089 -20.533 1.00 60.72 80 ASN A CA 1
ATOM 626 C C . ASN A 1 80 ? 22.696 -3.996 -20.381 1.00 60.72 80 ASN A C 1
ATOM 628 O O . ASN A 1 80 ? 23.192 -3.492 -21.389 1.00 60.72 80 ASN A O 1
ATOM 632 N N . ILE A 1 81 ? 23.084 -3.619 -19.157 1.00 53.66 81 ILE A N 1
ATOM 633 C CA . ILE A 1 81 ? 23.982 -2.483 -18.901 1.00 53.66 81 ILE A CA 1
ATOM 634 C C . ILE A 1 81 ? 25.272 -2.981 -18.233 1.00 53.66 81 ILE A C 1
ATOM 636 O O . ILE A 1 81 ? 25.254 -3.392 -17.069 1.00 53.66 81 ILE A O 1
ATOM 640 N N . PRO A 1 82 ? 26.439 -2.898 -18.901 1.00 55.38 82 PRO A N 1
ATOM 641 C CA . PRO A 1 82 ? 27.691 -3.252 -18.263 1.00 55.38 82 PRO A CA 1
ATOM 642 C C . PRO A 1 82 ? 28.029 -2.177 -17.223 1.00 55.38 82 PRO A C 1
ATOM 644 O O . PRO A 1 82 ? 28.344 -1.042 -17.569 1.00 55.38 82 PRO A O 1
ATOM 647 N N . SER A 1 83 ? 28.023 -2.579 -15.949 1.00 56.91 83 SER A N 1
ATOM 648 C CA . SER A 1 83 ? 28.531 -1.854 -14.773 1.00 56.91 83 SER A CA 1
ATOM 649 C C . SER A 1 83 ? 27.492 -1.093 -13.937 1.00 56.91 83 SER A C 1
ATOM 651 O O . SER A 1 83 ? 27.182 0.066 -14.189 1.00 56.91 83 SER A O 1
ATOM 653 N N . ASN A 1 84 ? 27.091 -1.692 -12.808 1.00 53.00 84 ASN A N 1
ATOM 654 C CA . ASN A 1 84 ? 26.976 -0.931 -11.563 1.00 53.00 84 ASN A CA 1
ATOM 655 C C . ASN A 1 84 ? 27.232 -1.815 -10.327 1.00 53.00 84 ASN A C 1
ATOM 657 O O . ASN A 1 84 ? 26.364 -2.548 -9.856 1.00 53.00 84 ASN A O 1
ATOM 661 N N . LYS A 1 85 ? 28.452 -1.734 -9.783 1.00 49.91 85 LYS A N 1
ATOM 662 C CA . LYS A 1 85 ? 28.896 -2.461 -8.579 1.00 49.91 85 LYS A CA 1
ATOM 663 C C . LYS A 1 85 ? 28.515 -1.750 -7.266 1.00 49.91 85 LYS A C 1
ATOM 665 O O . LYS A 1 85 ? 28.881 -2.232 -6.201 1.00 49.91 85 LYS A O 1
ATOM 670 N N . TYR A 1 86 ? 27.780 -0.633 -7.319 1.00 48.91 86 TYR A N 1
ATOM 671 C CA . TYR A 1 86 ? 27.565 0.249 -6.161 1.00 48.91 86 TYR A CA 1
ATOM 672 C C . TYR A 1 86 ? 26.157 0.198 -5.539 1.00 48.91 86 TYR A C 1
ATOM 674 O O . TYR A 1 86 ? 25.920 0.878 -4.543 1.00 48.91 86 TYR A O 1
ATOM 682 N N . THR A 1 87 ? 25.204 -0.579 -6.072 1.00 51.62 87 THR A N 1
ATOM 683 C CA . THR A 1 87 ? 23.794 -0.526 -5.605 1.00 51.62 87 THR A CA 1
ATOM 684 C C . THR A 1 87 ? 23.323 -1.750 -4.808 1.00 51.62 87 THR A C 1
ATOM 686 O O . THR A 1 87 ? 22.269 -1.686 -4.168 1.00 51.62 87 THR A O 1
ATOM 689 N N . ARG A 1 88 ? 24.097 -2.845 -4.748 1.00 50.12 88 ARG A N 1
ATOM 690 C CA . ARG A 1 88 ? 23.789 -3.972 -3.848 1.00 50.12 88 ARG A CA 1
ATOM 691 C C . ARG A 1 88 ? 24.148 -3.599 -2.406 1.00 50.12 88 ARG A C 1
ATOM 693 O O . ARG A 1 88 ? 25.283 -3.780 -1.981 1.00 50.12 88 ARG A O 1
ATOM 700 N N . ARG A 1 89 ? 23.185 -3.073 -1.637 1.00 37.69 89 ARG A N 1
ATOM 701 C CA . ARG A 1 89 ? 23.315 -3.057 -0.170 1.00 37.69 89 ARG A CA 1
ATOM 702 C C . ARG A 1 89 ? 23.273 -4.507 0.332 1.00 37.69 89 ARG A C 1
ATOM 704 O O . ARG A 1 89 ? 22.364 -5.226 -0.086 1.00 37.69 89 ARG A O 1
ATOM 711 N N . PRO A 1 90 ? 24.216 -4.937 1.186 1.00 36.44 90 PRO A N 1
ATOM 712 C CA . PRO A 1 90 ? 24.241 -6.298 1.704 1.00 36.44 90 PRO A CA 1
ATOM 713 C C . PRO A 1 90 ? 22.947 -6.586 2.473 1.00 36.44 90 PRO A C 1
ATOM 715 O O . PRO A 1 90 ? 22.542 -5.808 3.337 1.00 36.44 90 PRO A O 1
ATOM 718 N N . GLN A 1 91 ? 22.284 -7.688 2.119 1.00 37.53 91 GLN A N 1
ATOM 719 C CA . GLN A 1 91 ? 21.326 -8.348 3.000 1.00 37.53 91 GLN A CA 1
ATOM 720 C C . GLN A 1 91 ? 22.142 -8.784 4.222 1.00 37.53 91 GLN A C 1
ATOM 722 O O . GLN A 1 91 ? 23.039 -9.614 4.085 1.00 37.53 91 GLN A O 1
ATOM 727 N N . GLN A 1 92 ? 21.922 -8.151 5.376 1.00 34.00 92 GLN A N 1
ATOM 728 C CA . GLN A 1 92 ? 22.458 -8.669 6.628 1.00 34.00 92 GLN A CA 1
ATOM 729 C C . GLN A 1 92 ? 21.765 -10.006 6.881 1.00 34.00 92 GLN A C 1
ATOM 731 O O . GLN A 1 92 ? 20.571 -10.056 7.160 1.00 34.00 92 GLN A O 1
ATOM 736 N N . GLN A 1 93 ? 22.534 -11.065 6.662 1.00 39.03 93 GLN A N 1
ATOM 737 C CA . GLN A 1 93 ? 22.334 -12.386 7.222 1.00 39.03 93 GLN A CA 1
ATOM 738 C C . GLN A 1 93 ? 22.361 -12.228 8.750 1.00 39.03 93 GLN A C 1
ATOM 740 O O . GLN A 1 93 ? 23.354 -11.723 9.274 1.00 39.03 93 GLN A O 1
ATOM 745 N N . GLU A 1 94 ? 21.299 -12.611 9.449 1.00 29.58 94 GLU A N 1
ATOM 746 C CA . GLU A 1 94 ? 21.397 -12.963 10.867 1.00 29.58 94 GLU A CA 1
ATOM 747 C C . GLU A 1 94 ? 20.853 -14.383 11.032 1.00 29.58 94 GLU A C 1
ATOM 749 O O . GLU A 1 94 ? 19.808 -14.724 10.467 1.00 29.58 94 GLU A O 1
ATOM 754 N N . ASP A 1 95 ? 21.679 -15.181 11.709 1.00 28.83 95 ASP A N 1
ATOM 755 C CA . ASP A 1 95 ? 21.569 -16.609 12.013 1.00 28.83 95 ASP A CA 1
ATOM 756 C C . ASP A 1 95 ? 20.451 -16.945 13.018 1.00 28.83 95 ASP A C 1
ATOM 758 O O . ASP A 1 95 ? 20.093 -16.075 13.847 1.00 28.83 95 ASP A O 1
#

Sequence (95 aa):
MSTLALCYNAAEYCTPVWTRSLSTKLVDVKLRESMRTTGGCLKSTPIQWLPTIISIAPSHIRREDATHKVIKRIEDMTDNIPSNKYTRRPQQQED

Secondary structure (DSSP, 8-state):
-HHHHHHHHHHHHTHHHHTTSTTHHHHHHHHHHHHHHHTT--TTS-TTTHHHHTT---HHHHHHHHHHHHHHHHHHHHTTSS--TT---------